Protein AF-A0A165WX70-F1 (afdb_monomer_lite)

Foldseek 3Di:
DDPPVNVVVLVLLVVLLVVVVHPDHSVVLVVQLVVKDWDWDADPNFIKIAIDDRDDVVVSSCVSVVHDDDDRIGG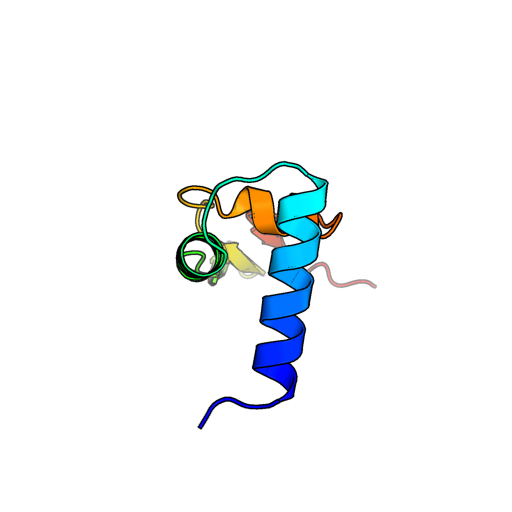PPPPD

Organism: NCBI:txid33936

Sequence (80 aa):
MVCFLALVMESFLAYKLKEIGCQTSVKDILHDVSQMKASKIRVNGEEQIVRTELQGQANLAFEALVTQAPPRVLEKNTCH

pLDDT: mean 89.37, std 11.9, range [37.56, 96.31]

Structure (mmCIF, N/CA/C/O backbone):
data_AF-A0A165WX70-F1
#
_entry.id   AF-A0A165WX70-F1
#
loop_
_atom_site.group_PDB
_atom_site.id
_atom_site.type_symbol
_atom_site.label_atom_id
_atom_site.label_alt_id
_atom_site.label_comp_id
_atom_site.label_asym_id
_atom_site.label_entity_id
_atom_site.label_seq_id
_atom_site.pdbx_PDB_ins_code
_atom_site.Cartn_x
_atom_site.Cartn_y
_atom_site.Cartn_z
_atom_site.occupancy
_atom_site.B_iso_or_equiv
_atom_site.auth_seq_id
_atom_site.auth_comp_id
_atom_site.auth_asym_id
_atom_site.auth_atom_id
_atom_site.pdbx_PDB_model_num
ATOM 1 N N . MET A 1 1 ? 0.425 -18.963 12.201 1.00 56.34 1 MET A N 1
ATOM 2 C CA . MET A 1 1 ? 1.142 -18.138 13.197 1.00 56.34 1 MET A CA 1
ATOM 3 C C . MET A 1 1 ? 1.296 -16.752 12.602 1.00 56.34 1 MET A C 1
ATOM 5 O O . MET A 1 1 ? 1.805 -16.661 11.494 1.00 56.34 1 MET A O 1
ATOM 9 N N . VAL A 1 2 ? 0.786 -15.708 13.253 1.00 67.50 2 VAL A N 1
ATOM 10 C CA . VAL A 1 2 ? 0.904 -14.327 12.754 1.00 67.50 2 VAL A CA 1
ATOM 11 C C . VAL A 1 2 ? 2.141 -13.710 13.399 1.00 67.50 2 VAL A C 1
ATOM 13 O O . VAL A 1 2 ? 2.293 -13.785 14.617 1.00 67.50 2 VAL A O 1
ATOM 16 N N . CYS A 1 3 ? 3.052 -13.152 12.601 1.00 88.38 3 CYS A N 1
ATOM 17 C CA . CYS A 1 3 ? 4.226 -12.458 13.123 1.00 88.38 3 CYS A CA 1
ATOM 18 C C . CYS A 1 3 ? 3.771 -11.234 13.928 1.00 88.38 3 CYS A C 1
ATOM 20 O O . CYS A 1 3 ? 2.933 -10.473 13.449 1.00 88.38 3 CYS A O 1
ATOM 22 N N . PHE A 1 4 ? 4.348 -11.010 15.112 1.00 93.38 4 PHE A N 1
ATOM 23 C CA . PHE A 1 4 ? 4.034 -9.842 15.947 1.00 93.38 4 PHE A CA 1
ATOM 24 C C . PHE A 1 4 ? 4.115 -8.527 15.152 1.00 93.38 4 PHE A C 1
ATOM 26 O O . PHE A 1 4 ? 3.225 -7.688 15.242 1.00 93.38 4 PHE A O 1
ATOM 33 N N . LEU A 1 5 ? 5.122 -8.401 14.281 1.00 94.88 5 LEU A N 1
ATOM 34 C CA . LEU A 1 5 ? 5.276 -7.247 13.397 1.00 94.88 5 LEU A CA 1
ATOM 35 C C . LEU A 1 5 ? 4.086 -7.051 12.444 1.00 94.88 5 LEU A C 1
ATOM 37 O O . LEU A 1 5 ? 3.643 -5.924 12.258 1.00 94.88 5 LEU A O 1
ATOM 41 N N . ALA A 1 6 ? 3.542 -8.129 11.872 1.00 92.75 6 ALA A N 1
ATOM 42 C CA . ALA A 1 6 ? 2.399 -8.035 10.966 1.00 92.75 6 ALA A CA 1
ATOM 43 C C . ALA A 1 6 ? 1.157 -7.508 11.698 1.00 92.75 6 ALA A C 1
ATOM 45 O O . ALA A 1 6 ? 0.484 -6.618 11.188 1.00 92.75 6 ALA A O 1
ATOM 46 N N . LEU A 1 7 ? 0.912 -7.982 12.925 1.00 93.44 7 LEU A N 1
ATOM 47 C CA . LEU A 1 7 ? -0.185 -7.491 13.760 1.00 93.44 7 LEU A CA 1
ATOM 48 C C . LEU A 1 7 ? -0.025 -6.002 14.101 1.00 93.44 7 LEU A C 1
ATOM 50 O O . LEU A 1 7 ? -1.000 -5.250 14.062 1.00 93.44 7 LEU A O 1
ATOM 54 N N . VAL A 1 8 ? 1.200 -5.567 14.416 1.00 95.56 8 VAL A N 1
ATOM 55 C CA . VAL A 1 8 ? 1.500 -4.152 14.680 1.00 95.56 8 VAL A CA 1
ATOM 56 C C . VAL A 1 8 ? 1.243 -3.304 13.434 1.00 95.56 8 VAL A C 1
ATOM 58 O O . VAL A 1 8 ? 0.578 -2.275 13.530 1.00 95.56 8 VAL A O 1
ATOM 61 N N . MET A 1 9 ? 1.706 -3.745 12.261 1.00 94.44 9 MET A N 1
ATOM 62 C CA . MET A 1 9 ? 1.493 -3.030 10.998 1.00 94.44 9 MET A CA 1
ATOM 63 C C . MET A 1 9 ? 0.009 -2.948 10.621 1.00 94.44 9 MET A C 1
ATOM 65 O O . MET A 1 9 ? -0.463 -1.877 10.247 1.00 94.44 9 MET A O 1
ATOM 69 N N . GLU A 1 10 ? -0.738 -4.045 10.764 1.00 93.75 10 GLU A N 1
ATOM 70 C CA . GLU A 1 10 ? -2.183 -4.076 10.508 1.00 93.75 10 GLU A CA 1
ATOM 71 C C . GLU A 1 10 ? -2.934 -3.136 11.460 1.00 93.75 10 GLU A C 1
ATOM 73 O O . GLU A 1 10 ? -3.771 -2.349 11.021 1.00 93.75 10 GLU A O 1
ATOM 78 N N . SER A 1 11 ? -2.585 -3.146 12.751 1.00 94.50 11 SER A N 1
ATOM 79 C CA . SER A 1 11 ? -3.196 -2.265 13.757 1.00 94.50 11 SER A CA 1
ATOM 80 C C . SER A 1 11 ? -2.890 -0.790 13.494 1.00 94.50 11 SER A C 1
ATOM 82 O O . SER A 1 11 ? -3.770 0.060 13.633 1.00 94.50 11 SER A O 1
ATOM 84 N N . PHE A 1 12 ? -1.659 -0.476 13.083 1.00 95.56 12 PHE A N 1
ATOM 85 C CA . PHE A 1 12 ? -1.262 0.883 12.723 1.00 95.56 12 PHE A CA 1
ATOM 86 C C . PHE A 1 12 ? -2.017 1.383 11.487 1.00 95.56 12 PHE A C 1
ATOM 88 O O . PHE A 1 12 ? -2.554 2.490 11.502 1.00 95.56 12 PHE A O 1
ATOM 95 N N . LEU A 1 13 ? -2.132 0.555 10.445 1.00 95.31 13 LEU A N 1
ATOM 96 C CA . LEU A 1 13 ? -2.909 0.897 9.256 1.00 95.31 13 LEU A CA 1
ATOM 97 C C . LEU A 1 13 ? -4.398 1.082 9.590 1.00 95.31 13 LEU A C 1
ATOM 99 O O . LEU A 1 13 ? -5.010 2.039 9.126 1.00 95.31 13 LEU A O 1
ATOM 103 N N . ALA A 1 14 ? -4.966 0.228 10.450 1.00 95.56 14 ALA A N 1
ATOM 104 C CA . ALA A 1 14 ? -6.337 0.372 10.947 1.00 95.56 14 ALA A CA 1
ATOM 105 C C . ALA A 1 14 ? -6.563 1.719 11.640 1.00 95.56 14 ALA A C 1
ATOM 107 O O . ALA A 1 14 ? -7.577 2.380 11.419 1.00 95.56 14 ALA A O 1
ATOM 108 N N . TYR A 1 15 ? -5.617 2.114 12.492 1.00 95.81 15 TYR A N 1
ATOM 109 C CA . TYR A 1 15 ? -5.648 3.390 13.191 1.00 95.81 15 TYR A CA 1
ATOM 110 C C . TYR A 1 15 ? -5.611 4.563 12.200 1.00 95.81 15 TYR A C 1
ATOM 112 O O . TYR A 1 15 ? -6.461 5.447 12.270 1.00 95.81 15 TYR A O 1
ATOM 120 N N . LYS A 1 16 ? -4.708 4.521 11.214 1.00 96.31 16 LYS A N 1
ATOM 121 C CA . LYS A 1 16 ? -4.582 5.561 10.183 1.00 96.31 16 LYS A CA 1
ATOM 122 C C . LYS A 1 16 ? -5.803 5.685 9.277 1.00 96.31 16 LYS A C 1
ATOM 124 O O . LYS A 1 16 ? -6.251 6.793 9.001 1.00 96.31 16 LYS A O 1
ATOM 129 N N . LEU A 1 17 ? -6.395 4.566 8.873 1.00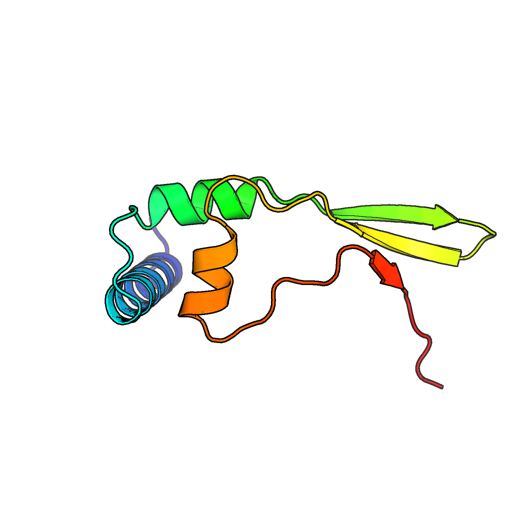 95.69 17 LEU A N 1
ATOM 130 C CA . LEU A 1 17 ? -7.629 4.569 8.086 1.00 95.69 17 LEU A CA 1
ATOM 131 C C . LEU A 1 17 ? -8.801 5.187 8.866 1.00 95.69 17 LEU A C 1
ATOM 133 O O . LEU A 1 17 ? -9.609 5.911 8.289 1.00 95.69 17 LEU A O 1
ATOM 137 N N . LYS A 1 18 ? -8.869 4.970 10.186 1.00 94.31 18 LYS A N 1
ATOM 138 C CA . LYS A 1 18 ? -9.876 5.616 11.041 1.00 94.31 18 LYS A CA 1
ATOM 139 C C . LYS A 1 18 ? -9.670 7.125 11.166 1.00 94.31 18 LYS A C 1
ATOM 141 O O . LYS A 1 18 ? -10.663 7.844 11.188 1.00 94.31 18 LYS A O 1
ATOM 146 N N . GLU A 1 19 ? -8.425 7.605 11.226 1.00 95.25 19 GLU A N 1
ATOM 147 C CA . GLU A 1 19 ? -8.127 9.049 11.284 1.00 95.25 19 GLU A CA 1
ATOM 148 C C . GLU A 1 19 ? -8.676 9.801 10.062 1.00 95.25 19 GLU A C 1
ATOM 150 O O . GLU A 1 19 ? -9.160 10.921 10.206 1.00 95.25 19 GLU A O 1
ATOM 155 N N . ILE A 1 20 ? -8.675 9.170 8.883 1.00 93.62 20 ILE A N 1
ATOM 156 C CA . ILE A 1 20 ? -9.245 9.743 7.651 1.00 93.62 20 ILE A CA 1
ATOM 157 C C . ILE A 1 20 ? -10.739 9.413 7.452 1.00 93.62 20 ILE A C 1
ATOM 159 O O . ILE A 1 20 ? -11.305 9.707 6.403 1.00 93.62 20 ILE A O 1
ATOM 163 N N . GLY A 1 21 ? -11.396 8.786 8.436 1.00 91.88 21 GLY A N 1
ATOM 164 C CA . GLY A 1 21 ? -12.825 8.453 8.380 1.00 91.88 21 GLY A CA 1
ATOM 165 C C . GLY A 1 21 ? -13.188 7.290 7.448 1.00 91.88 21 GLY A C 1
ATOM 166 O O . GLY A 1 21 ? -14.353 7.150 7.071 1.00 91.88 21 GLY A O 1
ATOM 167 N N . CYS A 1 22 ? -12.223 6.446 7.069 1.00 91.25 22 CYS A N 1
ATOM 168 C CA . CYS A 1 22 ? -12.471 5.287 6.217 1.00 91.25 22 CYS A CA 1
ATOM 169 C C . CYS A 1 22 ? -13.292 4.218 6.961 1.00 91.25 22 CYS A C 1
ATOM 171 O O . CYS A 1 22 ? -12.960 3.827 8.081 1.00 91.25 22 CYS A O 1
ATOM 173 N N . GLN A 1 23 ? -14.357 3.730 6.318 1.00 89.75 23 GLN A N 1
ATOM 174 C CA . GLN A 1 23 ? -15.247 2.684 6.850 1.00 89.75 23 GLN A CA 1
ATOM 175 C C . GLN A 1 23 ? -14.906 1.280 6.330 1.00 89.75 23 GLN A C 1
ATOM 177 O O . GLN A 1 23 ? -15.482 0.287 6.772 1.00 89.75 23 GLN A O 1
ATOM 182 N N . THR A 1 24 ? -13.983 1.192 5.376 1.00 90.69 24 THR A N 1
ATOM 183 C CA . THR A 1 24 ? -13.591 -0.058 4.728 1.00 90.69 24 THR A CA 1
ATOM 184 C C . THR A 1 24 ? -12.661 -0.856 5.626 1.00 90.69 24 THR A C 1
ATOM 186 O O . THR A 1 24 ? -11.837 -0.298 6.357 1.00 90.69 24 THR A O 1
ATOM 189 N N . SER A 1 25 ? -12.785 -2.183 5.592 1.00 93.56 25 SER A N 1
ATOM 190 C CA . SER A 1 25 ? -11.946 -3.032 6.426 1.00 93.56 25 SER A CA 1
ATOM 191 C C . SER A 1 25 ? -10.487 -2.979 5.965 1.00 93.56 25 SER A C 1
ATOM 193 O O . SER A 1 25 ? -10.186 -2.910 4.774 1.00 93.56 25 SER A O 1
ATOM 195 N N . VAL A 1 26 ? -9.554 -3.066 6.916 1.00 94.19 26 VAL A N 1
ATOM 196 C CA . VAL A 1 26 ? -8.109 -3.102 6.623 1.00 94.19 26 VAL A CA 1
ATOM 197 C C . VAL A 1 26 ? -7.761 -4.251 5.680 1.00 94.19 26 VAL A C 1
ATOM 199 O O . VAL A 1 26 ? -6.887 -4.108 4.831 1.00 94.19 26 VAL A O 1
ATOM 202 N N . LYS A 1 27 ? -8.467 -5.381 5.795 1.00 94.19 27 LYS A N 1
ATOM 203 C CA . LYS A 1 27 ? -8.270 -6.549 4.934 1.00 94.19 27 LYS A CA 1
ATOM 204 C C . LYS A 1 27 ? -8.641 -6.263 3.487 1.00 94.19 27 LYS A C 1
ATOM 206 O O . LYS A 1 27 ? -7.883 -6.652 2.608 1.00 94.19 27 LYS A O 1
ATOM 211 N N . ASP A 1 28 ? -9.751 -5.569 3.253 1.00 95.50 28 ASP A N 1
ATOM 212 C CA . ASP A 1 28 ? -10.185 -5.214 1.899 1.00 95.50 28 ASP A CA 1
ATOM 213 C C . ASP A 1 28 ? -9.226 -4.191 1.282 1.00 95.50 28 ASP A C 1
ATOM 215 O O . ASP A 1 28 ? -8.789 -4.353 0.148 1.00 95.50 28 ASP A O 1
ATOM 219 N N . ILE A 1 29 ? -8.787 -3.200 2.068 1.00 95.38 29 ILE A N 1
ATOM 220 C CA . ILE A 1 29 ? -7.773 -2.235 1.627 1.00 95.38 29 ILE A CA 1
ATOM 221 C C . ILE A 1 29 ? -6.453 -2.935 1.274 1.00 95.38 29 ILE A C 1
ATOM 223 O O . ILE A 1 29 ? -5.872 -2.672 0.223 1.00 95.38 29 ILE A O 1
ATOM 227 N N . LEU A 1 30 ? -5.971 -3.848 2.122 1.00 94.88 30 LEU A N 1
ATOM 228 C CA . LEU A 1 30 ? -4.757 -4.619 1.843 1.00 94.88 30 LEU A CA 1
ATOM 229 C C . LEU A 1 30 ? -4.928 -5.543 0.636 1.00 94.88 30 LEU A C 1
ATOM 231 O O . LEU A 1 30 ? -3.993 -5.692 -0.150 1.00 94.88 30 LEU A O 1
ATOM 235 N N . HIS A 1 31 ? -6.107 -6.140 0.468 1.00 95.81 31 HIS A N 1
ATOM 236 C CA . HIS A 1 31 ? -6.437 -6.933 -0.707 1.00 95.81 31 HIS A CA 1
ATOM 237 C C . HIS A 1 31 ? -6.334 -6.084 -1.979 1.00 95.81 31 HIS A C 1
ATOM 239 O O . HIS A 1 31 ? -5.645 -6.485 -2.917 1.00 95.81 31 HIS A O 1
ATOM 245 N N . ASP A 1 32 ? -6.924 -4.892 -1.990 1.00 95.44 32 ASP A N 1
ATOM 246 C CA . ASP A 1 32 ? -6.891 -3.974 -3.128 1.00 95.44 32 ASP A CA 1
ATOM 247 C C . ASP A 1 32 ? -5.467 -3.500 -3.451 1.00 95.44 32 ASP A C 1
ATOM 249 O O . ASP A 1 32 ? -5.056 -3.500 -4.614 1.00 95.44 32 ASP A O 1
ATOM 253 N N . VAL A 1 33 ? -4.668 -3.170 -2.427 1.00 94.25 33 VAL A N 1
ATOM 254 C CA . VAL A 1 33 ? -3.241 -2.845 -2.595 1.00 94.25 33 VAL A CA 1
ATOM 255 C C . VAL A 1 33 ? -2.473 -4.037 -3.173 1.00 94.25 33 VAL A C 1
ATOM 257 O O . VAL A 1 33 ? -1.631 -3.853 -4.051 1.00 94.25 33 VAL A O 1
ATOM 260 N N . SER A 1 34 ? -2.778 -5.265 -2.742 1.00 94.81 34 SER A N 1
ATOM 261 C CA . SER A 1 34 ? -2.098 -6.477 -3.223 1.00 94.81 34 SER A CA 1
ATOM 262 C C . SER A 1 34 ? -2.368 -6.804 -4.698 1.00 94.81 34 SER A C 1
ATOM 264 O O . SER A 1 34 ? -1.580 -7.520 -5.317 1.00 94.81 34 SER A O 1
ATOM 266 N N . GLN A 1 35 ? -3.439 -6.256 -5.289 1.00 95.38 35 GLN A N 1
ATOM 267 C CA . GLN A 1 35 ? -3.714 -6.404 -6.723 1.00 95.38 35 GLN A CA 1
ATOM 268 C C . GLN A 1 35 ? -2.781 -5.556 -7.596 1.00 95.38 35 GLN A C 1
ATOM 270 O O . GLN A 1 35 ? -2.663 -5.815 -8.798 1.00 95.38 35 GLN A O 1
ATOM 275 N N . MET A 1 36 ? -2.097 -4.560 -7.019 1.00 94.31 36 MET A N 1
ATOM 276 C CA . MET A 1 36 ? -1.099 -3.776 -7.736 1.00 94.31 36 MET A CA 1
ATOM 277 C C . MET A 1 36 ? 0.102 -4.657 -8.086 1.00 94.31 36 MET A C 1
ATOM 279 O O . MET A 1 36 ? 0.818 -5.152 -7.218 1.00 94.31 36 MET A O 1
ATOM 283 N N . LYS A 1 37 ? 0.362 -4.810 -9.384 1.00 93.75 37 LYS A N 1
ATOM 284 C CA . LYS A 1 37 ? 1.517 -5.550 -9.903 1.00 93.75 37 LYS A CA 1
ATOM 285 C C . LYS A 1 37 ? 2.486 -4.580 -10.551 1.00 93.75 37 LYS A C 1
ATOM 287 O O . LYS A 1 37 ? 2.061 -3.607 -11.166 1.00 93.75 37 LYS A O 1
ATOM 292 N N . ALA A 1 38 ? 3.776 -4.869 -10.456 1.00 94.06 38 ALA A N 1
ATOM 293 C CA . ALA A 1 38 ? 4.820 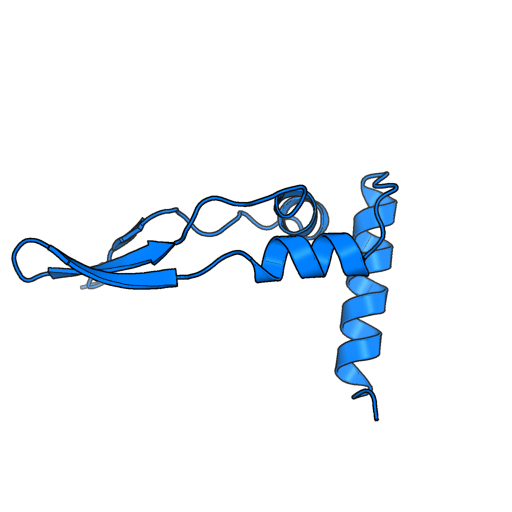-4.147 -11.169 1.00 94.06 38 ALA A CA 1
ATOM 294 C C . ALA A 1 38 ? 5.603 -5.127 -12.043 1.00 94.06 38 ALA A C 1
ATOM 296 O O . ALA A 1 38 ? 5.979 -6.205 -11.585 1.00 94.06 38 ALA A O 1
ATOM 297 N N . SER A 1 39 ? 5.825 -4.763 -13.304 1.00 93.62 39 SER A N 1
ATOM 298 C CA . SER A 1 39 ? 6.598 -5.555 -14.255 1.00 93.62 39 SER A CA 1
ATOM 299 C C . SER A 1 39 ? 7.748 -4.737 -14.811 1.00 93.62 39 SER A C 1
ATOM 301 O O . SER A 1 39 ? 7.614 -3.543 -15.081 1.00 93.62 39 SER A O 1
ATOM 303 N N . LYS A 1 40 ? 8.887 -5.398 -14.993 1.00 93.56 40 LYS A N 1
ATOM 304 C CA . LYS A 1 40 ? 10.050 -4.817 -15.645 1.00 93.56 40 LYS A CA 1
ATOM 305 C C . LYS A 1 40 ? 9.907 -5.003 -17.151 1.00 93.56 40 LYS A C 1
ATOM 307 O O . LYS A 1 40 ? 9.824 -6.134 -17.625 1.00 93.56 40 LYS A O 1
ATOM 312 N N . ILE A 1 41 ? 9.902 -3.906 -17.894 1.00 91.94 41 ILE A N 1
ATOM 313 C CA . ILE A 1 41 ? 9.847 -3.909 -19.356 1.00 91.94 41 ILE A CA 1
ATOM 314 C C . ILE A 1 41 ? 11.098 -3.250 -19.931 1.00 91.94 41 ILE A C 1
ATOM 316 O O . ILE A 1 41 ? 11.790 -2.492 -19.249 1.00 91.94 41 ILE A O 1
ATOM 320 N N . ARG A 1 42 ? 11.389 -3.552 -21.197 1.00 90.31 42 ARG A N 1
ATOM 321 C CA . ARG A 1 42 ? 12.454 -2.899 -21.954 1.00 90.31 42 ARG A CA 1
ATOM 322 C C . ARG A 1 42 ? 11.846 -2.148 -23.128 1.00 90.31 42 ARG A C 1
ATOM 324 O O . ARG A 1 42 ? 11.202 -2.767 -23.971 1.00 90.31 42 ARG A O 1
ATOM 331 N N . VAL A 1 43 ? 12.066 -0.840 -23.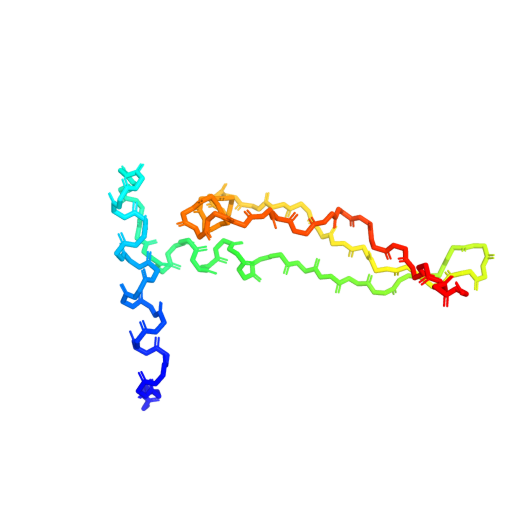182 1.00 87.19 43 VAL A N 1
ATOM 332 C CA . VAL A 1 43 ? 11.604 0.039 -24.263 1.00 87.19 43 VAL A CA 1
ATOM 333 C C . VAL A 1 43 ? 12.827 0.774 -24.793 1.00 87.19 43 VAL A C 1
ATOM 335 O O . VAL A 1 43 ? 13.573 1.352 -24.015 1.00 87.19 43 VAL A O 1
ATOM 338 N N . ASN A 1 44 ? 13.084 0.700 -26.101 1.00 86.31 44 ASN A N 1
ATOM 339 C CA . ASN A 1 44 ? 14.236 1.354 -26.743 1.00 86.31 44 ASN A CA 1
ATOM 340 C C . ASN A 1 44 ? 15.605 1.036 -26.102 1.00 86.31 44 ASN A C 1
ATOM 342 O O . ASN A 1 44 ? 16.510 1.859 -26.109 1.00 86.31 44 ASN A O 1
ATOM 346 N N . GLY A 1 45 ? 15.765 -0.171 -25.549 1.00 87.12 45 GLY A N 1
ATOM 347 C CA . GLY A 1 45 ? 16.999 -0.593 -24.875 1.00 87.12 45 GLY A CA 1
ATOM 348 C C . GLY A 1 45 ? 17.094 -0.195 -23.398 1.00 87.12 45 GLY A C 1
ATOM 349 O O . GLY A 1 45 ? 17.926 -0.757 -22.689 1.00 87.12 45 GLY A O 1
ATOM 350 N N . GLU A 1 46 ? 16.204 0.668 -22.905 1.00 87.31 46 GLU A N 1
ATOM 351 C CA . GLU A 1 46 ? 16.154 1.093 -21.506 1.00 87.31 46 GLU A CA 1
ATOM 352 C C . GLU A 1 46 ? 15.213 0.218 -20.678 1.00 87.31 46 GLU A C 1
ATOM 354 O O . GLU A 1 46 ? 14.163 -0.232 -21.144 1.00 87.31 46 GLU A O 1
ATOM 359 N N . GLU A 1 47 ? 15.599 -0.042 -19.430 1.00 89.94 47 GLU A N 1
ATOM 360 C CA . GLU A 1 47 ? 14.797 -0.822 -18.492 1.00 89.94 47 GLU A CA 1
ATOM 361 C C . GLU A 1 47 ? 13.901 0.095 -17.662 1.00 89.94 47 GLU A C 1
ATOM 363 O O . GLU A 1 47 ? 14.384 0.988 -16.968 1.00 89.94 47 GLU A O 1
ATOM 368 N N . GLN A 1 48 ? 12.600 -0.177 -17.686 1.00 91.19 48 GLN A N 1
ATOM 369 C CA . GLN A 1 48 ? 11.596 0.569 -16.933 1.00 91.19 48 GLN A CA 1
ATOM 370 C C . GLN A 1 48 ? 10.767 -0.392 -16.083 1.00 91.19 48 GLN A C 1
ATOM 372 O O . GLN A 1 48 ? 10.552 -1.548 -16.459 1.00 91.19 48 GLN A O 1
ATOM 377 N N . ILE A 1 49 ? 10.288 0.074 -14.932 1.00 92.94 49 ILE A N 1
ATOM 378 C CA . ILE A 1 49 ? 9.321 -0.665 -14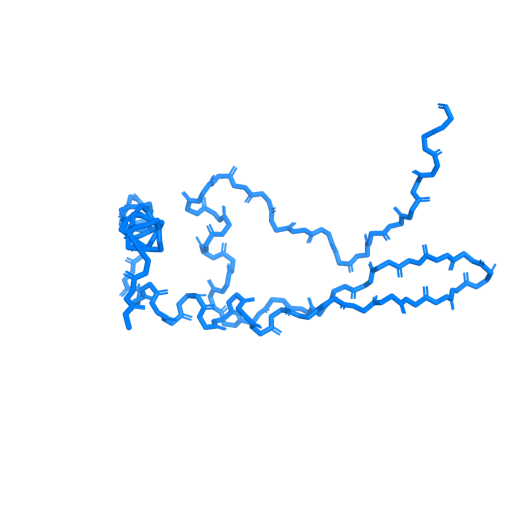.117 1.00 92.94 49 ILE A CA 1
ATOM 379 C C . ILE A 1 49 ? 7.960 -0.011 -14.315 1.00 92.94 49 ILE A C 1
ATOM 381 O O . ILE A 1 49 ? 7.780 1.164 -14.013 1.00 92.94 49 ILE A O 1
ATOM 385 N N . VAL A 1 50 ? 6.991 -0.776 -14.808 1.00 93.75 50 VAL A N 1
ATOM 386 C CA . VAL A 1 50 ? 5.621 -0.304 -15.016 1.00 93.75 50 VAL A CA 1
ATOM 387 C C . VAL A 1 50 ? 4.700 -1.025 -14.056 1.00 93.75 50 VAL A C 1
ATOM 389 O O . VAL A 1 50 ? 4.673 -2.258 -14.021 1.00 93.75 50 VAL A O 1
ATOM 392 N N . ARG A 1 51 ? 3.930 -0.259 -13.282 1.00 93.69 51 ARG A N 1
ATOM 393 C CA . ARG A 1 51 ? 2.874 -0.813 -12.437 1.00 93.69 51 ARG A CA 1
ATOM 394 C C . ARG A 1 51 ? 1.511 -0.782 -13.115 1.00 93.69 51 ARG A C 1
ATOM 396 O O . ARG A 1 51 ? 1.237 0.050 -13.982 1.00 93.69 51 ARG A O 1
ATOM 403 N N . THR A 1 52 ? 0.642 -1.685 -12.684 1.00 94.00 52 THR A N 1
ATOM 404 C CA . THR A 1 52 ? -0.779 -1.669 -13.029 1.00 94.00 52 THR A CA 1
ATOM 405 C C . THR A 1 52 ? -1.488 -0.488 -12.371 1.00 94.00 52 THR A C 1
ATOM 407 O O . THR A 1 52 ? -0.959 0.170 -11.465 1.00 94.00 52 THR A O 1
ATOM 410 N N . GLU A 1 53 ? -2.710 -0.223 -12.827 1.00 92.69 53 GLU A N 1
ATOM 411 C CA . GLU A 1 53 ? -3.594 0.726 -12.157 1.00 92.69 53 GLU A CA 1
ATOM 412 C C . GLU A 1 53 ? -3.956 0.252 -10.752 1.00 92.69 53 GLU A C 1
ATOM 414 O O . GLU A 1 53 ? -3.976 -0.950 -10.465 1.00 92.69 53 GLU A O 1
ATOM 419 N N . LEU A 1 54 ? -4.224 1.222 -9.881 1.00 92.88 54 LEU A N 1
ATOM 420 C CA . LEU A 1 54 ? -4.725 0.954 -8.542 1.00 92.88 54 LEU A CA 1
ATOM 421 C C . LEU A 1 54 ? -6.179 0.508 -8.649 1.00 92.88 54 LEU A C 1
ATOM 423 O O . LEU A 1 54 ? -6.964 1.098 -9.390 1.00 92.88 54 LEU A O 1
ATOM 427 N N . GLN A 1 55 ? -6.517 -0.555 -7.930 1.00 91.75 55 GLN A N 1
ATOM 428 C CA . GLN A 1 55 ? -7.848 -1.147 -7.956 1.00 91.75 55 GLN A CA 1
ATOM 429 C C . GLN A 1 55 ? -8.592 -0.845 -6.657 1.00 91.75 55 GLN A C 1
ATOM 431 O O . GLN A 1 55 ? -7.968 -0.638 -5.615 1.00 91.75 55 GLN A O 1
ATOM 436 N N . GLY A 1 56 ? -9.924 -0.806 -6.746 1.00 92.38 56 GLY A N 1
ATOM 437 C CA . GLY A 1 56 ? -10.802 -0.591 -5.600 1.00 92.38 56 GLY A CA 1
ATOM 438 C C . GLY A 1 56 ? -10.428 0.661 -4.812 1.00 92.38 56 GLY A C 1
ATOM 439 O O . GLY A 1 56 ? -10.379 1.765 -5.355 1.00 92.38 56 GLY A O 1
ATOM 440 N N . GLN A 1 57 ? -10.147 0.474 -3.529 1.00 93.50 57 GLN A N 1
ATOM 441 C CA . GLN A 1 57 ? -9.802 1.536 -2.593 1.00 93.50 57 GLN A CA 1
ATOM 442 C C . GLN A 1 57 ? -8.330 1.519 -2.160 1.00 93.50 57 GLN A C 1
ATOM 444 O O . GLN A 1 57 ? -7.979 2.120 -1.145 1.00 93.50 57 GLN A O 1
ATOM 449 N N . ALA A 1 58 ? -7.437 0.917 -2.954 1.00 93.00 58 ALA A N 1
ATOM 450 C CA . ALA A 1 58 ? -5.998 0.885 -2.672 1.00 93.00 58 ALA A CA 1
ATOM 451 C C . ALA A 1 58 ? -5.387 2.278 -2.408 1.00 93.00 58 ALA A C 1
ATOM 453 O O . ALA A 1 58 ? -4.467 2.408 -1.602 1.00 93.00 58 ALA A O 1
ATOM 454 N N . ASN A 1 59 ? -5.919 3.331 -3.042 1.00 93.44 59 ASN A N 1
ATOM 455 C CA . ASN A 1 59 ? -5.500 4.719 -2.810 1.00 93.44 59 ASN A CA 1
ATOM 456 C C . ASN A 1 59 ? -5.630 5.164 -1.345 1.00 93.44 59 ASN A C 1
ATOM 458 O O . ASN A 1 59 ? -4.767 5.895 -0.863 1.00 93.44 59 ASN A O 1
ATOM 462 N N . LEU A 1 60 ? -6.651 4.687 -0.622 1.00 94.12 60 LEU A N 1
ATOM 463 C CA . LEU A 1 60 ? -6.890 5.076 0.770 1.00 94.12 60 LEU A CA 1
ATOM 464 C C . LEU A 1 60 ? -5.758 4.625 1.698 1.00 94.12 60 LEU A C 1
ATOM 466 O O . LEU A 1 60 ? -5.493 5.285 2.697 1.00 94.12 60 LEU A O 1
ATOM 470 N N . ALA A 1 61 ? -5.054 3.535 1.368 1.00 94.75 61 ALA A N 1
ATOM 471 C CA . ALA A 1 61 ? -3.881 3.106 2.127 1.00 94.75 61 ALA A CA 1
ATOM 472 C C . ALA A 1 61 ? -2.750 4.140 2.044 1.00 94.75 61 ALA A C 1
ATOM 474 O O . ALA A 1 61 ? -2.130 4.467 3.053 1.00 94.75 61 ALA A O 1
ATOM 475 N N . PHE A 1 62 ? -2.496 4.663 0.844 1.00 94.50 62 PHE A N 1
ATOM 476 C CA . PHE A 1 62 ? -1.447 5.652 0.617 1.00 94.50 62 PHE A CA 1
ATOM 477 C C . PHE A 1 62 ? -1.808 6.994 1.260 1.00 94.50 62 PHE A C 1
ATOM 479 O O . PHE A 1 62 ? -0.977 7.571 1.962 1.00 94.50 62 PHE A O 1
ATOM 486 N N . GLU A 1 63 ? -3.064 7.427 1.110 1.00 94.06 63 GLU A N 1
ATOM 487 C CA . GLU A 1 63 ? -3.602 8.644 1.728 1.00 94.06 63 GLU A CA 1
ATOM 488 C C . GLU A 1 63 ? -3.530 8.594 3.260 1.00 94.06 63 GLU A C 1
ATOM 490 O O . GLU A 1 63 ? -2.973 9.500 3.878 1.00 94.06 63 GLU A O 1
ATOM 495 N N . ALA A 1 64 ? -4.001 7.504 3.877 1.00 94.62 64 ALA A N 1
ATOM 496 C CA . ALA A 1 64 ? -3.973 7.318 5.330 1.00 94.62 64 ALA A CA 1
ATOM 497 C C . ALA A 1 64 ? -2.550 7.357 5.910 1.00 94.62 64 ALA A C 1
ATOM 499 O O . ALA A 1 64 ? -2.335 7.785 7.045 1.00 94.62 64 ALA A O 1
ATOM 500 N N . LEU A 1 65 ? -1.564 6.908 5.131 1.00 94.69 65 LEU A N 1
ATOM 501 C CA . LEU A 1 65 ? -0.153 6.912 5.510 1.00 94.69 65 LEU A CA 1
ATOM 502 C C . LEU A 1 65 ? 0.567 8.217 5.153 1.00 94.69 65 LEU A C 1
ATOM 504 O O . LEU A 1 65 ? 1.751 8.345 5.457 1.00 94.69 65 LEU A O 1
ATOM 508 N N . VAL A 1 66 ? -0.123 9.184 4.537 1.00 93.44 66 VAL A N 1
ATOM 509 C CA . VAL A 1 66 ? 0.465 10.441 4.044 1.00 93.44 66 VAL A CA 1
ATOM 510 C C . VAL A 1 6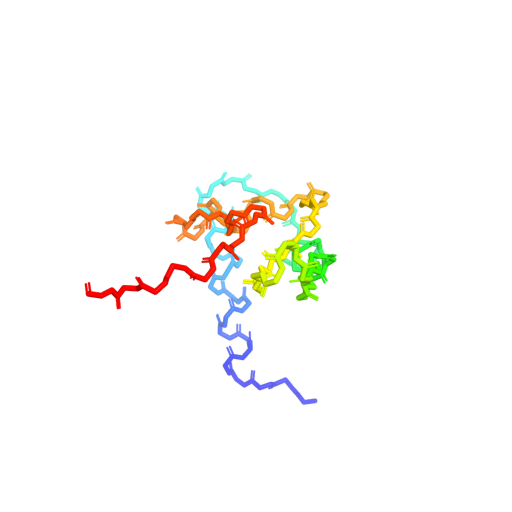6 ? 1.623 10.154 3.077 1.00 93.44 66 VAL A C 1
ATOM 512 O O . VAL A 1 66 ? 2.683 10.777 3.097 1.00 93.44 66 VAL A O 1
ATOM 515 N N . THR A 1 67 ? 1.420 9.153 2.223 1.00 92.31 67 THR A N 1
ATOM 516 C CA . THR A 1 67 ? 2.366 8.738 1.185 1.00 92.31 67 THR A CA 1
ATOM 517 C C . THR A 1 67 ? 1.718 8.864 -0.181 1.00 92.31 67 THR A C 1
ATOM 519 O O . THR A 1 67 ? 0.508 8.711 -0.331 1.00 92.31 67 THR A O 1
ATOM 522 N N . GLN A 1 68 ? 2.522 9.131 -1.205 1.00 89.25 68 GLN A N 1
ATOM 523 C CA . GLN A 1 68 ? 2.032 9.077 -2.573 1.00 89.25 68 GLN A CA 1
ATOM 524 C C . GLN A 1 68 ? 2.092 7.636 -3.078 1.00 89.25 68 GLN A C 1
ATOM 526 O O . GLN A 1 68 ? 3.094 6.944 -2.875 1.00 89.25 68 GLN A O 1
ATOM 531 N N . ALA A 1 69 ? 1.057 7.200 -3.797 1.00 90.38 69 ALA A N 1
ATOM 532 C CA . ALA A 1 69 ? 1.158 5.971 -4.566 1.00 90.38 69 ALA A CA 1
ATOM 533 C C . ALA A 1 69 ? 2.344 6.064 -5.549 1.00 90.38 69 ALA A C 1
ATOM 535 O O . ALA A 1 69 ? 2.557 7.129 -6.147 1.00 90.38 69 ALA A O 1
ATOM 536 N N . PRO A 1 70 ? 3.104 4.972 -5.760 1.00 90.00 70 PRO A N 1
ATOM 537 C CA . PRO A 1 70 ? 4.208 4.972 -6.713 1.00 90.00 70 PRO A CA 1
ATOM 538 C C . PRO A 1 70 ? 3.754 5.479 -8.091 1.00 90.00 70 PRO A C 1
ATOM 540 O O . PRO A 1 70 ? 2.599 5.254 -8.473 1.00 90.00 70 PRO A O 1
ATOM 543 N N . PRO A 1 71 ? 4.611 6.147 -8.876 1.00 90.38 71 PRO A N 1
ATOM 544 C CA . PRO A 1 71 ? 4.254 6.534 -10.236 1.00 90.38 71 PRO A CA 1
ATOM 545 C C . PRO A 1 71 ? 3.992 5.293 -11.100 1.00 90.38 71 PRO A C 1
ATOM 547 O O . PRO A 1 71 ? 4.458 4.193 -10.799 1.00 90.38 71 PRO A O 1
ATOM 550 N N . ARG A 1 72 ? 3.202 5.454 -12.169 1.00 91.12 72 ARG A N 1
ATOM 551 C CA . ARG A 1 72 ? 2.830 4.333 -13.050 1.00 91.12 72 ARG A CA 1
ATOM 552 C C . ARG A 1 72 ? 4.037 3.750 -13.783 1.00 91.12 72 ARG A C 1
ATOM 554 O O . ARG A 1 72 ? 4.108 2.539 -13.975 1.00 91.12 72 ARG A O 1
ATOM 561 N N . VAL A 1 73 ? 4.966 4.617 -14.163 1.00 91.44 73 VAL A N 1
ATOM 562 C CA . VAL A 1 73 ? 6.236 4.265 -14.788 1.00 91.44 73 VAL A CA 1
ATOM 563 C C . VAL A 1 73 ? 7.347 4.781 -13.886 1.00 91.44 73 VAL A C 1
ATOM 565 O O . VAL A 1 73 ? 7.366 5.952 -13.515 1.00 91.44 73 VAL A O 1
ATOM 568 N N . LEU A 1 74 ? 8.241 3.880 -13.507 1.00 88.75 74 LEU A N 1
ATOM 569 C CA . LEU A 1 74 ? 9.487 4.170 -12.822 1.00 88.75 74 LEU A CA 1
ATOM 570 C C . LEU A 1 74 ? 10.601 3.986 -13.845 1.00 88.75 74 LEU A C 1
ATOM 572 O O . LEU A 1 74 ? 10.983 2.860 -14.183 1.00 88.75 74 LEU A O 1
ATOM 576 N N . GLU A 1 75 ? 11.086 5.108 -14.356 1.00 82.81 75 GLU A N 1
ATOM 577 C CA . GLU A 1 75 ? 12.292 5.148 -15.167 1.00 82.81 75 GLU A CA 1
ATOM 578 C C . GLU A 1 75 ? 13.496 4.949 -14.253 1.00 82.81 75 GLU A C 1
ATOM 580 O O . GLU A 1 75 ? 13.571 5.491 -13.144 1.00 82.81 75 GLU A O 1
ATOM 585 N N . LYS A 1 76 ? 14.454 4.139 -14.703 1.00 66.31 76 LYS A N 1
ATOM 586 C CA . LYS A 1 76 ? 15.723 4.000 -14.006 1.00 66.31 76 LYS A CA 1
ATOM 587 C C . LYS A 1 76 ? 16.562 5.233 -14.331 1.00 66.31 76 LYS A C 1
ATOM 589 O O . LYS A 1 76 ? 17.470 5.156 -15.148 1.00 66.31 76 LYS A O 1
ATOM 594 N N . ASN A 1 77 ? 16.256 6.365 -13.701 1.00 55.16 77 ASN A N 1
ATOM 595 C CA . ASN A 1 77 ? 17.146 7.516 -13.744 1.00 55.16 77 ASN A CA 1
ATOM 596 C C . ASN A 1 77 ? 18.486 7.069 -13.152 1.00 55.16 77 ASN A C 1
ATOM 598 O O . ASN A 1 77 ? 18.608 6.845 -11.946 1.00 55.16 77 ASN A O 1
ATOM 602 N N . THR A 1 78 ? 19.493 6.892 -14.005 1.00 48.94 78 THR A N 1
ATOM 603 C CA . THR A 1 78 ? 20.889 6.999 -13.599 1.00 48.94 78 THR A CA 1
ATOM 604 C C . THR A 1 78 ? 21.057 8.395 -13.014 1.00 48.94 78 THR A C 1
ATOM 606 O O . THR A 1 78 ? 21.234 9.359 -13.753 1.00 48.94 78 THR A O 1
ATOM 609 N N . CYS A 1 79 ? 20.948 8.519 -11.689 1.00 40.69 79 CYS A N 1
ATOM 610 C CA . CYS A 1 79 ? 21.619 9.600 -10.980 1.00 40.69 79 CYS A CA 1
ATOM 611 C C . CYS A 1 79 ? 23.106 9.488 -11.337 1.00 40.69 79 CYS A C 1
ATOM 613 O O . CYS A 1 79 ? 23.775 8.551 -10.894 1.00 40.69 79 CYS A O 1
ATOM 615 N N . HIS A 1 80 ? 23.562 10.389 -12.205 1.00 37.56 80 HIS A N 1
ATOM 616 C CA . HIS A 1 80 ? 24.958 10.794 -12.305 1.00 37.56 80 HIS A CA 1
ATOM 617 C C . HIS A 1 80 ? 25.243 11.857 -11.248 1.00 37.56 80 HIS A C 1
ATOM 619 O O . HIS A 1 80 ? 24.334 12.682 -10.995 1.00 37.56 80 HIS A O 1
#

Secondary structure (DSSP, 8-state):
---HHHHHHHHHHHHHHHHTT--S-HHHHHHHHHT--EEEEEETTEEEEEEPPP-TTHHHHHHHTT-PPPPSEEE-----

Radius of gyration: 15.7 Å; chains: 1; bounding box: 40×29×43 Å